Protein AF-A0A0X8FBH1-F1 (afdb_monomer_lite)

Structure (mmCIF, N/CA/C/O backbone):
data_AF-A0A0X8FBH1-F1
#
_entry.id   AF-A0A0X8FBH1-F1
#
loop_
_atom_site.group_PDB
_atom_site.id
_atom_site.type_symbol
_atom_site.label_atom_id
_atom_site.label_alt_id
_atom_site.label_comp_id
_atom_site.label_asym_id
_atom_site.label_entity_id
_atom_site.label_seq_id
_atom_site.pdbx_PDB_ins_code
_atom_site.Cartn_x
_atom_site.Cartn_y
_atom_site.Cartn_z
_atom_site.occupancy
_atom_site.B_iso_or_equiv
_atom_site.auth_seq_id
_atom_site.auth_comp_id
_atom_site.auth_asym_id
_atom_site.auth_atom_id
_atom_site.pdbx_PDB_model_num
ATOM 1 N N . MET A 1 1 ? 15.215 3.759 -0.280 1.00 81.25 1 MET A N 1
ATOM 2 C CA . MET A 1 1 ? 14.204 3.535 0.772 1.00 81.25 1 MET A CA 1
ATOM 3 C C . MET A 1 1 ? 12.948 4.217 0.278 1.00 81.25 1 MET A C 1
ATOM 5 O O . MET A 1 1 ? 13.106 5.345 -0.179 1.00 81.25 1 MET A O 1
ATOM 9 N N . PRO A 1 2 ? 11.788 3.545 0.271 1.00 92.06 2 PRO A N 1
ATOM 10 C CA . PRO A 1 2 ? 10.554 4.141 -0.230 1.00 92.06 2 PRO A CA 1
ATOM 11 C C . PRO A 1 2 ? 10.208 5.438 0.506 1.00 92.06 2 PRO A C 1
ATOM 13 O O . PRO A 1 2 ? 10.486 5.558 1.703 1.00 92.06 2 PRO A O 1
ATOM 16 N N . THR A 1 3 ? 9.617 6.390 -0.208 1.00 93.38 3 THR A N 1
ATOM 17 C CA . THR A 1 3 ? 9.081 7.627 0.373 1.00 93.38 3 THR A CA 1
ATOM 18 C C . THR A 1 3 ? 7.637 7.375 0.781 1.00 93.38 3 THR A C 1
ATOM 20 O O . THR A 1 3 ? 6.881 6.786 0.015 1.00 93.38 3 THR A O 1
ATOM 23 N N . ILE A 1 4 ? 7.249 7.804 1.982 1.00 94.88 4 ILE A N 1
ATOM 24 C CA . ILE A 1 4 ? 5.887 7.621 2.495 1.00 94.88 4 ILE A CA 1
ATOM 25 C C . ILE A 1 4 ? 5.330 8.969 2.912 1.00 94.88 4 ILE A C 1
ATOM 27 O O . ILE A 1 4 ? 5.991 9.702 3.648 1.00 94.88 4 ILE A O 1
ATOM 31 N N . TYR A 1 5 ? 4.110 9.276 2.486 1.00 93.88 5 TYR A N 1
ATOM 32 C CA . TYR A 1 5 ? 3.414 10.492 2.890 1.00 93.88 5 TYR A CA 1
ATOM 33 C C . TYR A 1 5 ? 1.907 10.272 2.977 1.00 93.88 5 TYR A C 1
ATOM 35 O O . TYR A 1 5 ? 1.333 9.396 2.328 1.00 93.88 5 TYR A O 1
ATOM 43 N N . LYS A 1 6 ? 1.267 11.075 3.830 1.00 94.25 6 LYS A N 1
ATOM 44 C CA . LYS A 1 6 ? -0.187 11.086 3.990 1.00 94.25 6 LYS A CA 1
ATOM 45 C C . LYS A 1 6 ? -0.826 11.946 2.905 1.00 94.25 6 LYS A C 1
ATOM 47 O O . LYS A 1 6 ? -0.285 12.987 2.535 1.00 94.25 6 LYS A O 1
ATOM 52 N N . SER A 1 7 ? -2.008 11.539 2.475 1.00 92.88 7 SER A N 1
ATOM 53 C CA . SER A 1 7 ? -2.912 12.330 1.650 1.00 92.88 7 SER A CA 1
ATOM 54 C C . SER A 1 7 ? -4.357 12.072 2.096 1.00 92.88 7 SER A C 1
ATOM 56 O O . SER A 1 7 ? -4.617 11.418 3.112 1.00 92.88 7 SER A O 1
ATOM 58 N N . THR A 1 8 ? -5.305 12.627 1.359 1.00 90.50 8 THR A N 1
ATOM 59 C CA . THR A 1 8 ? -6.730 12.311 1.456 1.00 90.50 8 THR A CA 1
ATOM 60 C C . THR A 1 8 ? -7.175 11.670 0.155 1.00 90.50 8 THR A C 1
ATOM 62 O O . THR A 1 8 ? -6.682 12.053 -0.908 1.00 90.50 8 THR A O 1
ATOM 65 N N . TYR A 1 9 ? -8.133 10.751 0.225 1.00 90.69 9 TYR A N 1
ATOM 66 C CA . TYR A 1 9 ? -8.663 10.117 -0.972 1.00 90.69 9 TYR A CA 1
ATOM 67 C C . TYR A 1 9 ? -9.413 11.132 -1.849 1.00 90.69 9 TYR A C 1
ATOM 69 O O . TYR A 1 9 ? -10.211 11.925 -1.350 1.00 90.69 9 TYR A O 1
ATOM 77 N N . GLU A 1 10 ? -9.165 11.120 -3.161 1.00 88.31 10 GLU A N 1
ATOM 78 C CA . GLU A 1 10 ? -9.707 12.131 -4.083 1.00 88.31 10 GLU A CA 1
ATOM 79 C C . GLU A 1 10 ? -11.243 12.131 -4.125 1.00 88.31 10 GLU A C 1
ATOM 81 O O . GLU A 1 10 ? -11.860 13.198 -4.148 1.00 88.31 10 GLU A O 1
ATOM 86 N N . LEU A 1 11 ? -11.870 10.947 -4.108 1.00 90.00 11 LEU A N 1
ATOM 87 C CA . LEU A 1 11 ? -13.331 10.834 -4.193 1.00 90.00 11 LEU A CA 1
ATOM 88 C C . LEU A 1 11 ? -14.036 11.166 -2.872 1.00 90.00 11 LEU A C 1
ATOM 90 O O . LEU A 1 11 ? -15.199 11.570 -2.890 1.00 90.00 11 LEU A O 1
ATOM 94 N N . ASP A 1 12 ? -13.347 11.000 -1.742 1.00 90.88 12 ASP A N 1
ATOM 95 C CA . ASP A 1 12 ? -13.856 11.351 -0.418 1.00 90.88 12 ASP A CA 1
ATOM 96 C C . ASP A 1 12 ? -12.711 11.824 0.494 1.00 90.88 12 ASP A C 1
ATOM 98 O O . ASP A 1 12 ? -12.029 11.007 1.121 1.00 90.88 12 ASP A O 1
ATOM 102 N N . PRO A 1 13 ? -12.524 13.149 0.634 1.00 90.44 13 PRO A N 1
ATOM 103 C CA . PRO A 1 13 ? -11.453 13.705 1.451 1.00 90.44 13 PRO A CA 1
ATOM 104 C C . PRO A 1 13 ? -11.564 13.411 2.954 1.00 90.44 13 PRO A C 1
ATOM 106 O O . PRO A 1 13 ? -10.625 13.697 3.696 1.00 90.44 13 PRO A O 1
ATOM 109 N N . SER A 1 14 ? -12.702 12.887 3.430 1.00 93.12 14 SER A N 1
ATOM 110 C CA . SER A 1 14 ? -12.843 12.443 4.821 1.00 93.12 14 SER A CA 1
ATOM 111 C C . SER A 1 14 ? -12.120 11.119 5.091 1.00 93.12 14 SER A C 1
ATOM 113 O O . SER A 1 14 ? -11.820 10.809 6.245 1.00 93.12 14 SER A O 1
ATOM 115 N N . ILE A 1 15 ? -11.792 10.372 4.033 1.00 93.56 15 ILE A N 1
ATOM 116 C CA . ILE A 1 15 ? -11.036 9.127 4.098 1.00 93.56 15 ILE A CA 1
ATOM 117 C C . ILE A 1 15 ? -9.553 9.452 3.913 1.00 93.56 15 ILE A C 1
ATOM 119 O O . ILE A 1 15 ? -9.124 10.007 2.898 1.00 93.56 15 ILE A O 1
ATOM 123 N N . GLY A 1 16 ? -8.746 9.095 4.912 1.00 94.88 16 GLY A N 1
ATOM 124 C CA . GLY A 1 16 ? -7.295 9.217 4.814 1.00 94.88 16 GLY A CA 1
ATOM 125 C C . GLY A 1 16 ? -6.721 8.259 3.771 1.00 94.88 16 GLY A C 1
ATOM 126 O O . GLY A 1 16 ? -7.223 7.145 3.598 1.00 94.88 16 GLY A O 1
ATOM 127 N N . SER A 1 17 ? -5.631 8.665 3.126 1.00 96.44 17 SER A N 1
ATOM 128 C CA . SER A 1 17 ? -4.828 7.774 2.297 1.00 96.44 17 SER A CA 1
ATOM 129 C C . SER A 1 17 ? -3.341 7.886 2.618 1.00 96.44 17 SER A C 1
ATOM 131 O O . SER A 1 17 ? -2.863 8.871 3.193 1.00 96.44 17 SER A O 1
ATOM 133 N N . LEU A 1 18 ? -2.605 6.824 2.310 1.00 96.50 18 LEU A N 1
ATOM 134 C CA . LEU A 1 18 ? -1.167 6.749 2.508 1.00 96.50 18 LEU A CA 1
ATOM 135 C C . LEU A 1 18 ? -0.502 6.323 1.204 1.00 96.50 18 LEU A C 1
ATOM 137 O O . LEU A 1 18 ? -0.727 5.211 0.729 1.00 96.50 18 LEU A O 1
ATOM 141 N N . PHE A 1 19 ? 0.343 7.192 0.664 1.00 96.06 19 PHE A N 1
ATOM 142 C CA . PHE A 1 19 ? 1.143 6.899 -0.516 1.00 96.06 19 PHE A CA 1
ATOM 143 C C . PHE A 1 19 ? 2.493 6.324 -0.112 1.00 96.06 19 PHE A C 1
ATOM 145 O O . PHE A 1 19 ? 3.129 6.799 0.833 1.00 96.06 19 PHE A O 1
ATOM 152 N N . ILE A 1 20 ? 2.934 5.312 -0.853 1.00 95.94 20 ILE A N 1
ATOM 153 C CA . ILE A 1 20 ? 4.258 4.707 -0.738 1.00 95.94 20 ILE A CA 1
ATOM 154 C C . ILE A 1 20 ? 4.879 4.692 -2.129 1.00 95.94 20 ILE A C 1
ATOM 156 O O . ILE A 1 20 ? 4.483 3.903 -2.983 1.00 95.94 20 ILE A O 1
ATOM 160 N N . GLU A 1 21 ? 5.865 5.555 -2.343 1.00 95.56 21 GLU A N 1
ATOM 161 C CA . GLU A 1 21 ? 6.623 5.652 -3.589 1.00 95.56 21 GLU A CA 1
ATOM 162 C C . GLU A 1 21 ? 7.902 4.818 -3.488 1.00 95.56 21 GLU A C 1
ATOM 164 O O . GLU A 1 21 ? 8.788 5.092 -2.673 1.00 95.56 21 GLU A O 1
ATOM 169 N N . PHE A 1 22 ? 8.012 3.791 -4.327 1.00 94.94 22 PHE A N 1
ATOM 170 C CA . PHE A 1 22 ? 9.213 2.965 -4.457 1.00 94.94 22 PHE A CA 1
ATOM 171 C C . PHE A 1 22 ? 10.212 3.577 -5.438 1.00 94.94 22 PHE A C 1
ATOM 173 O O . PHE A 1 22 ? 11.425 3.451 -5.244 1.00 94.94 22 PHE A O 1
ATOM 180 N N . THR A 1 23 ? 9.712 4.252 -6.474 1.00 91.31 23 THR A N 1
ATOM 181 C CA . THR A 1 23 ? 10.512 4.933 -7.494 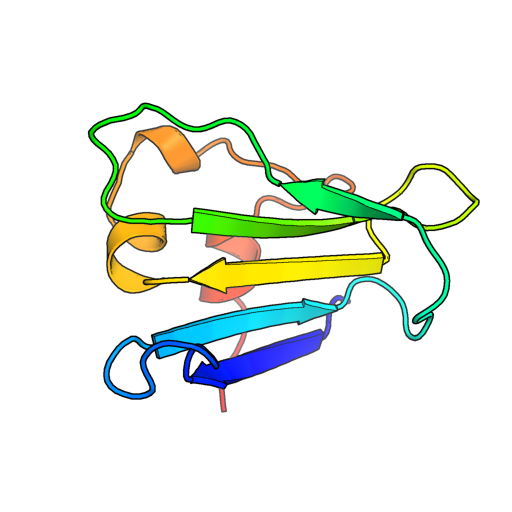1.00 91.31 23 THR A CA 1
ATOM 182 C C . THR A 1 23 ? 9.945 6.330 -7.760 1.00 91.31 23 THR A C 1
ATOM 184 O O . THR A 1 23 ? 8.765 6.582 -7.544 1.00 91.31 23 THR A O 1
ATOM 187 N N . ASN A 1 24 ? 10.768 7.243 -8.286 1.00 84.81 24 ASN A N 1
ATOM 188 C CA . ASN A 1 24 ? 10.313 8.581 -8.697 1.00 84.81 24 ASN A CA 1
ATOM 189 C C . ASN A 1 24 ? 9.690 8.578 -10.110 1.00 84.81 24 ASN A C 1
ATOM 191 O O . ASN A 1 24 ? 9.687 9.611 -10.783 1.00 84.81 24 ASN A O 1
ATOM 195 N N . ASN A 1 25 ? 9.251 7.418 -10.608 1.00 83.62 25 ASN A N 1
ATOM 196 C CA . ASN A 1 25 ? 8.673 7.283 -11.937 1.00 83.62 25 ASN A CA 1
ATOM 197 C C . ASN A 1 25 ? 7.140 7.289 -11.863 1.00 83.62 25 ASN A C 1
ATOM 199 O O . ASN A 1 25 ? 6.542 6.568 -11.072 1.00 83.62 25 ASN A O 1
ATOM 203 N N . THR A 1 26 ? 6.506 8.089 -12.716 1.00 85.69 26 THR A N 1
ATOM 204 C CA . THR A 1 26 ? 5.047 8.192 -12.831 1.00 85.69 26 THR A CA 1
ATOM 205 C C . THR A 1 26 ? 4.503 7.575 -14.124 1.00 85.69 26 THR A C 1
ATOM 207 O O . THR A 1 26 ? 3.297 7.633 -14.355 1.00 85.69 26 THR A O 1
ATOM 210 N N . SER A 1 27 ? 5.355 6.972 -14.966 1.00 89.81 27 SER A N 1
ATOM 211 C CA . SER A 1 27 ? 4.917 6.148 -16.100 1.00 89.81 27 SER A CA 1
ATOM 212 C C . SER A 1 27 ? 4.505 4.757 -15.632 1.00 89.81 27 SER A C 1
ATOM 214 O O . SER A 1 27 ? 5.127 4.190 -14.735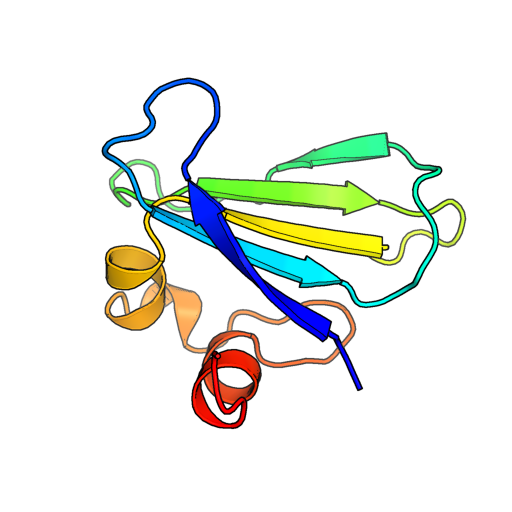 1.00 89.81 27 SER A O 1
ATOM 216 N N . GLY A 1 28 ? 3.469 4.195 -16.243 1.00 93.25 28 GLY A N 1
ATOM 217 C CA . GLY A 1 28 ? 3.038 2.840 -15.939 1.00 93.25 28 GLY A CA 1
ATOM 218 C C . GLY A 1 28 ? 1.572 2.590 -16.245 1.00 93.25 28 GLY A C 1
ATOM 219 O O . GLY A 1 28 ? 0.879 3.436 -16.815 1.00 93.25 28 GLY A O 1
ATOM 220 N N . GLU A 1 29 ? 1.114 1.417 -15.833 1.00 96.25 29 GLU A N 1
ATOM 221 C CA . GLU A 1 29 ? -0.284 1.006 -15.887 1.00 96.25 29 GLU A CA 1
ATOM 222 C C . GLU A 1 29 ? -0.911 1.100 -14.493 1.00 96.25 29 GLU A C 1
ATOM 224 O O . GLU A 1 29 ? -0.328 0.656 -13.501 1.00 96.25 29 GLU A O 1
ATOM 229 N N . PHE A 1 30 ? -2.100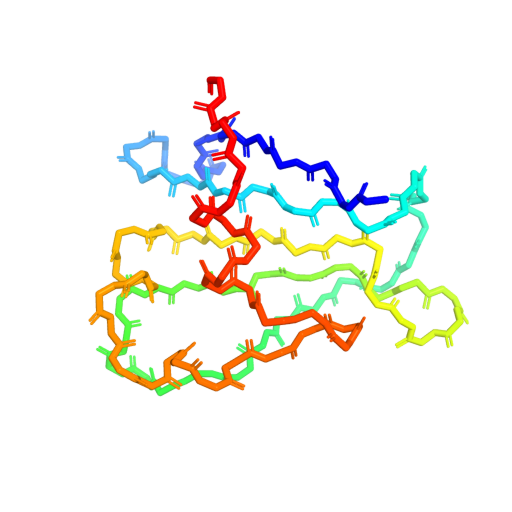 1.697 -14.417 1.00 95.94 30 PHE A N 1
ATOM 230 C CA . PHE A 1 30 ? -2.872 1.738 -13.180 1.00 95.94 30 PHE A CA 1
ATOM 231 C C . PHE A 1 30 ? -3.513 0.382 -12.911 1.00 95.94 30 PHE A C 1
ATOM 233 O O . PHE A 1 30 ? -4.063 -0.248 -13.813 1.00 95.94 30 PHE A O 1
ATOM 240 N N . GLY A 1 31 ? -3.501 -0.025 -11.649 1.00 95.81 31 GLY A N 1
ATOM 241 C CA . GLY A 1 31 ? -4.186 -1.225 -11.202 1.00 95.81 31 GLY A CA 1
ATOM 242 C C . GLY A 1 31 ? -4.562 -1.150 -9.733 1.00 95.81 31 GLY A C 1
ATOM 243 O O . GLY A 1 31 ? -4.334 -0.150 -9.051 1.00 95.81 31 GLY A O 1
ATOM 244 N N . GLU A 1 32 ? -5.105 -2.255 -9.239 1.00 96.19 32 GLU A N 1
ATOM 245 C CA . GLU A 1 32 ? -5.507 -2.426 -7.847 1.00 96.19 32 GLU A CA 1
ATOM 246 C C . GLU A 1 32 ? -5.070 -3.812 -7.372 1.00 96.19 32 GLU A C 1
ATOM 248 O O . GLU A 1 32 ? -4.943 -4.749 -8.166 1.00 96.19 32 GLU A O 1
ATOM 253 N N . TYR A 1 33 ? -4.789 -3.940 -6.078 1.00 96.62 33 TYR A N 1
ATOM 254 C CA . TYR A 1 33 ? -4.575 -5.248 -5.470 1.00 96.62 33 TYR A CA 1
ATOM 255 C C . TYR A 1 33 ? -5.917 -5.880 -5.100 1.00 96.62 33 TYR A C 1
ATOM 257 O O . TYR A 1 33 ? -6.759 -5.238 -4.475 1.00 96.62 33 TYR A O 1
ATOM 265 N N . GLU A 1 34 ? -6.087 -7.162 -5.425 1.00 95.06 34 GLU A N 1
ATOM 266 C CA . GLU A 1 34 ? -7.227 -7.941 -4.943 1.00 95.06 34 GLU A CA 1
ATOM 267 C C . GLU A 1 34 ? -7.103 -8.176 -3.432 1.00 95.06 34 GLU A C 1
ATOM 269 O O . GLU A 1 34 ? -6.093 -8.683 -2.935 1.00 95.06 34 GLU A O 1
ATOM 274 N N . ILE A 1 35 ? -8.151 -7.812 -2.699 1.00 93.62 35 ILE A N 1
ATOM 275 C CA . ILE A 1 35 ? -8.272 -7.979 -1.248 1.00 93.62 35 ILE A CA 1
ATOM 276 C C . ILE A 1 35 ? -9.658 -8.566 -0.926 1.00 93.62 35 ILE A C 1
ATOM 278 O O . IL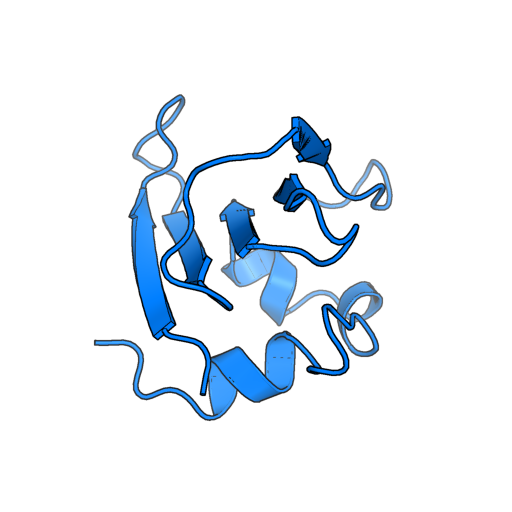E A 1 35 ? -10.548 -8.516 -1.778 1.00 93.62 35 ILE A O 1
ATOM 282 N N . PRO A 1 36 ? -9.883 -9.134 0.272 1.00 92.69 36 PRO A N 1
ATOM 283 C CA . PRO A 1 36 ? -11.185 -9.688 0.633 1.00 92.69 36 PRO A CA 1
ATOM 284 C C . PRO A 1 36 ? -12.288 -8.623 0.574 1.00 92.69 36 PRO A C 1
ATOM 286 O O . PRO A 1 36 ? -12.102 -7.542 1.130 1.00 92.69 36 PRO A O 1
ATOM 289 N N . GLU A 1 37 ? -13.434 -8.954 -0.034 1.00 87.06 37 GLU A N 1
ATOM 290 C CA . GLU A 1 37 ? -14.549 -8.021 -0.308 1.00 87.06 37 GLU A CA 1
ATOM 291 C C . GLU A 1 37 ? -15.056 -7.268 0.935 1.00 87.06 37 GLU A C 1
ATOM 293 O O . GLU A 1 37 ? -15.441 -6.106 0.841 1.00 87.06 37 GLU A O 1
ATOM 298 N N . ASP A 1 38 ? -15.006 -7.899 2.110 1.00 89.94 38 ASP A N 1
ATOM 299 C CA . ASP A 1 38 ? -15.463 -7.314 3.378 1.00 89.94 38 ASP A CA 1
ATOM 300 C C . ASP A 1 38 ? -14.409 -6.426 4.064 1.00 89.94 38 ASP A C 1
ATOM 302 O O . ASP A 1 38 ? -14.599 -5.995 5.203 1.00 89.94 38 ASP A O 1
ATOM 306 N N . THR A 1 39 ? -13.271 -6.170 3.416 1.00 92.06 39 THR A N 1
ATOM 307 C CA . THR A 1 39 ? -12.215 -5.327 3.978 1.00 92.06 39 THR A CA 1
ATOM 308 C C . THR A 1 39 ? -12.484 -3.862 3.628 1.00 92.06 39 THR A C 1
ATOM 310 O O . THR A 1 39 ? -12.404 -3.511 2.454 1.00 92.06 39 THR A O 1
ATOM 313 N N . PRO A 1 40 ? -12.736 -2.969 4.605 1.00 92.50 40 PRO A N 1
ATOM 314 C CA . PRO A 1 40 ? -13.009 -1.547 4.361 1.00 92.50 40 PRO A CA 1
ATOM 315 C C . PRO A 1 40 ? -11.732 -0.741 4.049 1.00 92.50 40 PRO A C 1
ATOM 317 O O . PRO A 1 40 ? -11.491 0.325 4.608 1.00 92.50 40 PRO A O 1
ATOM 320 N N . CYS A 1 41 ? -10.896 -1.258 3.156 1.00 94.25 41 CYS A N 1
ATOM 321 C CA . CYS A 1 41 ? -9.650 -0.675 2.674 1.00 94.25 41 CYS A CA 1
ATOM 322 C C . CYS A 1 41 ? -9.606 -0.840 1.151 1.00 94.25 41 CYS A C 1
ATOM 324 O O . CYS A 1 41 ? -10.301 -1.690 0.612 1.00 94.25 41 CYS A O 1
ATOM 326 N N . MET A 1 42 ? -8.793 -0.056 0.453 1.00 95.56 42 MET A N 1
ATOM 327 C CA . MET A 1 42 ? -8.461 -0.292 -0.953 1.00 95.56 42 MET A CA 1
ATOM 328 C C . MET A 1 42 ? -6.978 -0.008 -1.168 1.00 95.56 42 MET A C 1
ATOM 330 O O . MET A 1 42 ? -6.411 0.853 -0.494 1.00 95.56 42 MET A O 1
ATOM 334 N N . ILE A 1 43 ? -6.344 -0.732 -2.091 1.00 97.44 43 ILE A N 1
ATOM 335 C CA . ILE A 1 43 ? -4.937 -0.518 -2.435 1.00 97.44 43 ILE A CA 1
ATOM 336 C C . ILE A 1 43 ? -4.824 -0.326 -3.942 1.00 97.44 43 ILE A C 1
ATOM 338 O O . ILE A 1 43 ? -4.941 -1.284 -4.710 1.00 97.44 43 ILE A O 1
ATOM 342 N N . GLN A 1 44 ? -4.571 0.913 -4.349 1.00 96.50 44 GLN A N 1
ATOM 343 C CA . GLN A 1 44 ? -4.285 1.261 -5.737 1.00 96.50 44 GLN A CA 1
ATOM 344 C C . GLN A 1 44 ? -2.782 1.201 -5.990 1.00 96.50 44 GLN A C 1
ATOM 346 O O . GLN A 1 44 ? -1.976 1.357 -5.069 1.00 96.50 44 GLN A O 1
ATOM 351 N N . ARG A 1 45 ? -2.393 0.944 -7.237 1.00 97.12 45 ARG A N 1
ATOM 352 C CA . ARG A 1 45 ? -0.991 0.796 -7.637 1.00 97.12 45 ARG A CA 1
ATOM 353 C C . ARG A 1 45 ? -0.737 1.378 -9.020 1.00 97.12 45 ARG A C 1
ATOM 355 O O . ARG A 1 45 ? -1.616 1.362 -9.882 1.00 97.12 45 ARG A O 1
ATOM 362 N N . LEU A 1 46 ? 0.500 1.808 -9.241 1.00 97.25 46 LEU A N 1
ATOM 363 C CA . LEU A 1 46 ? 1.036 2.072 -10.572 1.00 97.25 46 LEU A CA 1
ATOM 364 C C . LEU A 1 46 ? 2.166 1.088 -10.857 1.00 97.25 46 LEU A C 1
ATOM 366 O O . LEU A 1 46 ? 3.227 1.149 -10.233 1.00 97.25 46 LEU A O 1
ATOM 370 N N . ILE A 1 47 ? 1.940 0.215 -11.831 1.00 96.19 47 ILE A N 1
ATOM 371 C CA . ILE A 1 47 ? 2.901 -0.790 -12.276 1.00 96.19 47 ILE A CA 1
ATOM 372 C C . ILE A 1 47 ? 3.828 -0.125 -13.286 1.00 96.19 47 ILE A C 1
ATOM 374 O O . ILE A 1 47 ? 3.387 0.295 -14.355 1.00 96.19 47 ILE A O 1
ATOM 378 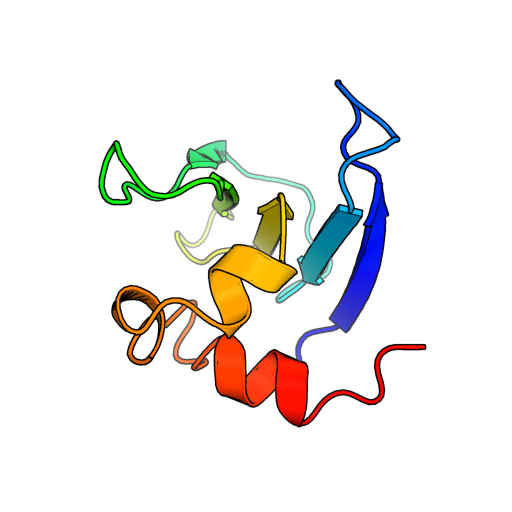N N . GLY A 1 48 ? 5.106 -0.003 -12.943 1.00 94.75 48 GLY A N 1
ATOM 379 C CA . GLY A 1 48 ? 6.113 0.551 -13.835 1.00 94.75 48 GLY A CA 1
ATOM 380 C C . GLY A 1 48 ? 6.410 -0.368 -15.019 1.00 94.75 48 GLY A C 1
ATOM 381 O O . GLY A 1 48 ? 6.101 -1.558 -15.014 1.00 94.75 48 GLY A O 1
ATOM 382 N N . ASP A 1 49 ? 7.098 0.174 -16.023 1.00 90.25 49 ASP A N 1
ATOM 383 C CA . ASP A 1 49 ? 7.433 -0.543 -17.265 1.00 90.25 49 ASP A CA 1
ATOM 384 C C . ASP A 1 49 ? 8.311 -1.799 -17.042 1.00 90.25 49 ASP A C 1
ATOM 386 O O . ASP A 1 49 ? 8.403 -2.667 -17.910 1.00 90.25 49 ASP A O 1
ATOM 390 N N . SER A 1 50 ? 8.964 -1.911 -15.878 1.00 89.69 50 SER A N 1
ATOM 391 C CA . SER A 1 50 ? 9.726 -3.093 -15.448 1.00 89.69 50 SER A CA 1
ATOM 392 C C . SER A 1 50 ? 8.861 -4.213 -14.852 1.00 89.69 50 SER A C 1
ATOM 394 O O . SER A 1 50 ? 9.384 -5.295 -14.586 1.00 89.69 50 SER A O 1
ATOM 396 N N . GLY A 1 51 ? 7.568 -3.967 -14.621 1.00 90.00 51 GLY A N 1
ATOM 397 C CA . GLY A 1 51 ? 6.647 -4.861 -13.914 1.00 90.00 51 GLY A CA 1
ATOM 398 C C . GLY A 1 51 ? 6.661 -4.720 -12.386 1.00 90.00 51 GLY A C 1
ATOM 399 O O . GLY A 1 51 ? 5.861 -5.368 -11.714 1.00 90.00 51 GLY A O 1
ATOM 400 N N . GLU A 1 52 ? 7.543 -3.887 -11.828 1.00 94.38 52 GLU A N 1
ATOM 401 C CA . GLU A 1 52 ? 7.554 -3.541 -10.400 1.00 94.38 52 GLU A CA 1
ATOM 402 C C . GLU A 1 52 ? 6.639 -2.345 -10.119 1.00 94.38 52 GLU A C 1
ATOM 404 O O . GLU A 1 52 ? 6.402 -1.515 -10.995 1.00 94.38 52 GLU A O 1
ATOM 409 N N . ASP A 1 53 ? 6.146 -2.218 -8.887 1.00 96.88 53 ASP A N 1
ATOM 410 C CA . ASP A 1 53 ? 5.344 -1.050 -8.516 1.00 96.88 53 ASP A CA 1
ATOM 411 C C . ASP A 1 53 ? 6.198 0.202 -8.386 1.00 96.88 53 ASP A C 1
ATOM 413 O O . ASP A 1 53 ? 7.171 0.227 -7.635 1.00 96.88 53 ASP A O 1
ATOM 417 N N . ASN A 1 54 ? 5.794 1.272 -9.060 1.00 96.62 54 ASN A N 1
ATOM 418 C CA . ASN A 1 54 ? 6.367 2.591 -8.836 1.00 96.62 54 ASN A CA 1
ATOM 419 C C . ASN A 1 54 ? 5.837 3.197 -7.538 1.00 96.62 54 ASN A C 1
ATOM 421 O O . ASN A 1 54 ? 6.615 3.728 -6.745 1.00 96.62 54 ASN A O 1
ATOM 425 N N . TRP A 1 55 ? 4.532 3.066 -7.293 1.00 96.12 55 TRP A N 1
ATOM 426 C CA . TRP A 1 55 ? 3.898 3.456 -6.041 1.00 96.12 55 TRP A CA 1
ATOM 427 C C . TRP A 1 55 ? 2.661 2.609 -5.741 1.00 96.12 55 TRP A C 1
ATOM 429 O O . TRP A 1 55 ? 2.072 2.002 -6.639 1.00 96.12 55 TRP A O 1
ATOM 439 N N . ILE A 1 56 ? 2.272 2.606 -4.466 1.00 97.44 56 ILE A N 1
ATOM 440 C CA . ILE A 1 56 ? 0.951 2.164 -4.011 1.00 97.44 56 ILE A CA 1
ATOM 441 C C . ILE A 1 56 ? 0.288 3.252 -3.163 1.00 97.44 56 ILE A C 1
ATOM 443 O O . ILE A 1 56 ? 0.968 3.979 -2.438 1.00 97.44 56 ILE A O 1
ATOM 447 N N . GLU A 1 57 ? -1.033 3.352 -3.254 1.00 97.12 57 GLU A N 1
ATOM 448 C CA . GLU A 1 57 ? -1.868 4.170 -2.378 1.00 97.12 57 GLU A CA 1
ATOM 449 C C . GLU A 1 57 ? -2.758 3.246 -1.556 1.00 97.12 57 GLU A C 1
ATOM 451 O O . GLU A 1 57 ? -3.523 2.452 -2.100 1.00 97.12 57 GLU A O 1
ATOM 456 N N . ILE A 1 58 ? -2.661 3.360 -0.236 1.00 97.44 58 ILE A N 1
ATOM 457 C CA . ILE A 1 58 ? -3.509 2.644 0.711 1.00 97.44 58 ILE A CA 1
ATOM 458 C C . ILE A 1 58 ? -4.600 3.602 1.170 1.00 97.44 58 ILE A C 1
ATOM 460 O O . ILE A 1 58 ? -4.334 4.558 1.902 1.00 97.44 58 ILE A O 1
ATOM 464 N N . ILE A 1 59 ? -5.830 3.327 0.762 1.00 97.00 59 ILE A N 1
ATOM 465 C CA . ILE A 1 59 ? -7.019 4.096 1.121 1.00 97.00 59 ILE A CA 1
ATOM 466 C C . ILE A 1 59 ? -7.640 3.455 2.357 1.00 97.00 59 ILE A C 1
ATOM 468 O O . ILE A 1 59 ? -7.791 2.233 2.429 1.00 97.00 59 ILE A O 1
ATOM 472 N N . ASN A 1 60 ? -7.976 4.290 3.340 1.00 96.06 60 ASN A N 1
ATOM 473 C CA . ASN A 1 60 ? -8.297 3.873 4.702 1.00 96.06 60 ASN A CA 1
ATOM 474 C C . ASN A 1 60 ? -7.149 3.075 5.375 1.00 96.06 60 ASN A C 1
ATOM 476 O O . ASN A 1 60 ? -7.273 1.880 5.662 1.00 96.06 60 ASN A O 1
ATOM 480 N N . PRO A 1 61 ? -5.991 3.719 5.624 1.00 95.25 61 PRO A N 1
ATOM 481 C CA . PRO A 1 61 ? -4.793 3.042 6.120 1.00 95.25 61 PRO A CA 1
ATOM 482 C C . PRO A 1 61 ? -4.928 2.496 7.549 1.00 95.25 61 PRO A C 1
ATOM 484 O O . PRO A 1 61 ? -4.160 1.614 7.929 1.00 95.25 61 PRO A O 1
ATOM 487 N N . GLU A 1 62 ? -5.878 2.980 8.353 1.00 94.06 62 GLU A N 1
ATOM 488 C CA . GLU A 1 62 ? -6.138 2.436 9.693 1.00 94.06 62 GLU A CA 1
ATOM 489 C C . GLU A 1 62 ? -6.627 0.982 9.618 1.00 94.06 62 GLU A C 1
ATOM 491 O O . GLU A 1 62 ? -6.095 0.104 10.306 1.00 94.06 62 GLU A O 1
ATOM 496 N N . GLU A 1 63 ? -7.559 0.707 8.706 1.00 94.94 63 GLU A N 1
ATOM 497 C CA . GLU A 1 63 ? -8.077 -0.638 8.441 1.00 94.94 63 GLU A CA 1
ATOM 498 C C . GLU A 1 63 ? -6.987 -1.549 7.872 1.00 94.94 63 GLU A C 1
ATOM 500 O O . GLU A 1 63 ? -6.815 -2.683 8.322 1.00 94.94 63 GLU A O 1
ATOM 505 N N . PHE A 1 64 ? -6.157 -1.034 6.958 1.00 96.06 64 PHE A N 1
ATOM 506 C CA . PHE A 1 64 ? -4.987 -1.765 6.471 1.00 96.06 64 PHE A CA 1
ATOM 507 C C . PHE A 1 64 ? -4.053 -2.187 7.616 1.00 96.06 64 PHE A C 1
ATOM 509 O O . PHE A 1 64 ? -3.639 -3.344 7.708 1.00 96.06 64 PHE A O 1
ATOM 516 N N . LEU A 1 65 ? -3.700 -1.257 8.510 1.00 95.25 65 LEU A N 1
ATOM 517 C CA . LEU A 1 65 ? -2.717 -1.493 9.569 1.00 95.25 65 LEU A CA 1
ATOM 518 C C . LEU A 1 65 ? -3.221 -2.463 10.643 1.00 95.25 65 LEU A C 1
ATOM 520 O O . LEU A 1 65 ? -2.418 -3.232 11.188 1.00 95.25 65 LEU A O 1
ATOM 524 N N . THR A 1 66 ? -4.521 -2.448 10.930 1.00 95.12 66 THR A N 1
ATOM 525 C CA . THR A 1 66 ? -5.149 -3.267 11.977 1.00 95.12 66 THR A CA 1
ATOM 526 C C . THR A 1 66 ? -5.606 -4.643 11.492 1.00 95.12 66 THR A C 1
ATOM 528 O O . THR A 1 66 ? -5.618 -5.577 12.293 1.00 95.12 66 THR A O 1
ATOM 531 N N . ASN A 1 67 ? -5.901 -4.819 10.199 1.00 95.56 67 ASN A N 1
ATOM 532 C CA . ASN A 1 67 ? -6.394 -6.089 9.664 1.00 95.56 67 ASN A CA 1
ATOM 533 C C . ASN A 1 67 ? -5.265 -7.139 9.496 1.00 95.56 67 ASN A C 1
ATOM 535 O O . ASN A 1 67 ? -4.327 -6.894 8.729 1.00 95.56 67 ASN A O 1
ATOM 539 N N . PRO A 1 68 ? -5.340 -8.321 10.145 1.00 95.62 68 PRO A N 1
ATOM 540 C CA . PRO A 1 68 ? -4.311 -9.365 10.068 1.00 95.62 68 PRO A CA 1
ATOM 541 C C . PRO A 1 68 ? -4.037 -9.914 8.663 1.00 95.62 68 PRO A C 1
ATOM 543 O O . PRO A 1 68 ? -2.946 -10.416 8.411 1.00 95.62 68 PRO A O 1
ATOM 546 N N . PHE A 1 69 ? -4.989 -9.802 7.728 1.00 94.88 69 PHE A N 1
ATOM 547 C CA . PHE A 1 69 ? -4.797 -10.224 6.336 1.00 94.88 69 PHE A CA 1
ATOM 548 C C . PHE A 1 69 ? -3.553 -9.580 5.702 1.00 94.88 69 PHE A C 1
ATOM 550 O O . PHE A 1 69 ? -2.844 -10.214 4.924 1.00 94.88 69 PHE A O 1
ATOM 557 N N . PHE A 1 70 ? -3.248 -8.338 6.084 1.00 96.69 70 PHE A N 1
ATOM 558 C CA . PHE A 1 70 ? -2.118 -7.588 5.546 1.00 96.69 70 PHE A CA 1
ATOM 559 C C . PHE A 1 70 ? -0.804 -7.782 6.319 1.00 96.69 70 PHE A C 1
ATOM 561 O O . PHE A 1 70 ? 0.165 -7.075 6.042 1.00 96.69 70 PHE A O 1
ATOM 568 N N . ASP A 1 71 ? -0.737 -8.681 7.306 1.00 96.94 71 ASP A N 1
ATOM 569 C CA . ASP A 1 71 ? 0.484 -8.872 8.107 1.00 96.94 71 ASP A CA 1
ATOM 570 C C . ASP A 1 71 ? 1.665 -9.360 7.259 1.00 96.94 71 ASP A C 1
ATOM 572 O O . ASP A 1 71 ? 2.792 -8.901 7.461 1.00 96.94 71 ASP A O 1
ATOM 576 N N . ASP A 1 72 ? 1.383 -10.183 6.246 1.00 96.69 72 ASP A N 1
ATOM 577 C CA . ASP A 1 72 ? 2.362 -10.709 5.289 1.00 96.69 72 ASP A CA 1
ATOM 578 C C . ASP A 1 72 ? 2.297 -10.014 3.914 1.00 96.69 72 ASP A C 1
ATOM 580 O O . ASP A 1 72 ? 2.924 -10.461 2.951 1.00 96.69 72 ASP A O 1
ATOM 584 N N . PHE A 1 73 ? 1.558 -8.902 3.795 1.00 97.25 73 PHE A N 1
ATOM 585 C CA . PHE A 1 73 ? 1.429 -8.180 2.530 1.00 97.25 73 PHE A CA 1
ATOM 586 C C . PHE A 1 73 ? 2.754 -7.517 2.140 1.00 97.25 73 PHE A C 1
ATOM 588 O O . PHE A 1 73 ? 3.297 -6.668 2.863 1.00 97.25 73 PHE A O 1
ATOM 595 N N . THR A 1 74 ? 3.274 -7.915 0.979 1.00 97.31 74 THR A N 1
ATOM 596 C CA . THR A 1 74 ? 4.564 -7.455 0.465 1.00 97.31 74 THR A CA 1
ATOM 597 C C . THR A 1 74 ? 4.439 -6.873 -0.934 1.00 97.31 74 THR A C 1
ATOM 599 O O . THR A 1 74 ? 3.730 -7.413 -1.777 1.00 97.31 74 THR A O 1
ATOM 602 N N . VAL A 1 75 ? 5.167 -5.784 -1.185 1.00 96.94 75 VAL A N 1
ATOM 603 C CA . VAL A 1 75 ? 5.299 -5.154 -2.508 1.00 96.94 75 VAL A CA 1
ATOM 604 C C . VAL A 1 75 ? 6.768 -4.830 -2.738 1.00 96.94 75 VAL A C 1
ATOM 606 O O . VAL A 1 75 ? 7.427 -4.308 -1.840 1.00 96.94 75 VAL A O 1
ATOM 609 N N . ASN A 1 76 ? 7.306 -5.186 -3.908 1.00 95.06 76 ASN A N 1
ATOM 610 C CA . ASN A 1 76 ? 8.728 -5.023 -4.246 1.00 95.06 76 ASN A CA 1
ATOM 611 C C . ASN A 1 76 ? 9.679 -5.516 -3.132 1.00 95.06 76 ASN A C 1
ATOM 613 O O . ASN A 1 76 ? 10.655 -4.853 -2.792 1.00 95.06 76 ASN A O 1
ATOM 617 N N . GLN A 1 77 ? 9.378 -6.679 -2.536 1.00 94.12 77 GLN A N 1
ATOM 618 C CA . GLN A 1 77 ? 10.126 -7.291 -1.419 1.00 94.12 77 GLN A CA 1
ATOM 619 C C . GLN A 1 77 ? 10.049 -6.539 -0.073 1.00 94.12 77 GLN A C 1
ATOM 621 O O . GLN A 1 77 ? 10.685 -6.954 0.897 1.00 94.12 77 GLN A O 1
ATOM 626 N N . TYR A 1 78 ? 9.250 -5.475 0.034 1.00 96.12 78 TYR A N 1
ATOM 627 C CA . TYR A 1 78 ? 9.001 -4.761 1.286 1.00 96.12 78 TYR A CA 1
ATOM 628 C C . TYR A 1 78 ? 7.724 -5.253 1.957 1.00 96.12 78 TYR A C 1
ATOM 630 O O . TYR A 1 78 ? 6.666 -5.260 1.335 1.00 96.12 78 TYR A O 1
ATOM 638 N N . ASN A 1 79 ? 7.792 -5.582 3.250 1.00 97.25 79 ASN A N 1
ATOM 639 C CA . ASN A 1 79 ? 6.589 -5.716 4.070 1.00 97.25 79 ASN A CA 1
ATOM 640 C C . ASN A 1 79 ? 6.024 -4.325 4.367 1.00 97.25 79 ASN A C 1
ATOM 642 O O . ASN A 1 79 ? 6.675 -3.499 5.013 1.00 97.25 79 ASN A O 1
ATOM 646 N N . ILE A 1 80 ? 4.807 -4.072 3.899 1.00 97.00 80 ILE A N 1
ATOM 647 C CA . ILE A 1 80 ? 4.253 -2.720 3.875 1.00 97.00 80 ILE A CA 1
ATOM 648 C C . ILE A 1 80 ? 3.903 -2.215 5.269 1.00 97.00 80 ILE A C 1
ATOM 650 O O . ILE A 1 80 ? 4.256 -1.089 5.614 1.00 97.00 80 ILE A O 1
ATOM 654 N N . LYS A 1 81 ? 3.328 -3.051 6.139 1.00 95.75 81 LYS A N 1
ATOM 655 C CA . LYS A 1 81 ? 3.069 -2.647 7.529 1.00 95.75 81 LYS A CA 1
ATOM 656 C C . LYS A 1 81 ? 4.349 -2.288 8.275 1.00 95.75 81 LYS A C 1
ATOM 658 O O . LYS A 1 81 ? 4.375 -1.303 9.011 1.00 95.75 81 LYS A O 1
ATOM 663 N N . GLN A 1 82 ? 5.402 -3.088 8.122 1.00 95.44 82 GLN A N 1
ATOM 664 C CA . GLN A 1 82 ? 6.689 -2.818 8.765 1.00 95.44 82 GLN A CA 1
ATOM 665 C C . GLN A 1 82 ? 7.320 -1.534 8.227 1.00 95.44 82 GLN A C 1
ATOM 667 O O . GLN A 1 82 ? 7.818 -0.729 9.013 1.00 95.44 82 GLN A O 1
ATOM 672 N N . LEU A 1 83 ? 7.247 -1.320 6.913 1.00 94.31 83 LEU A N 1
ATOM 673 C CA . LEU A 1 83 ? 7.750 -0.122 6.253 1.00 94.31 83 LEU A CA 1
ATOM 674 C C . LEU A 1 83 ? 7.047 1.146 6.771 1.00 94.31 83 LEU A C 1
ATOM 676 O O . LEU A 1 83 ? 7.717 2.109 7.147 1.00 94.31 83 LEU A O 1
ATOM 680 N N . ILE A 1 84 ? 5.717 1.119 6.888 1.00 93.81 84 ILE A N 1
ATOM 681 C CA . ILE A 1 84 ? 4.924 2.223 7.451 1.00 93.81 84 ILE A CA 1
ATOM 682 C C . ILE A 1 84 ? 5.310 2.479 8.915 1.00 93.81 84 ILE A C 1
ATOM 684 O O . ILE A 1 84 ? 5.582 3.616 9.287 1.00 93.81 84 ILE A O 1
ATOM 688 N N . LYS A 1 85 ? 5.400 1.429 9.745 1.00 91.38 85 LYS A N 1
ATOM 689 C CA . LYS A 1 85 ? 5.757 1.542 11.174 1.00 91.38 85 LYS A CA 1
ATOM 690 C C . LYS A 1 85 ? 7.173 2.078 11.408 1.00 91.38 85 LYS A C 1
ATOM 692 O O . LYS A 1 85 ? 7.408 2.758 12.402 1.00 91.38 85 LYS A O 1
ATOM 697 N N . ALA A 1 86 ? 8.119 1.738 10.534 1.00 89.00 86 ALA A N 1
ATOM 698 C CA . ALA A 1 86 ? 9.500 2.214 10.613 1.00 89.00 86 ALA A CA 1
ATOM 699 C C . ALA A 1 86 ? 9.652 3.671 10.150 1.00 89.00 86 ALA A C 1
ATOM 701 O O . ALA A 1 86 ? 10.643 4.330 10.477 1.00 89.00 86 ALA A O 1
ATOM 702 N N . SER A 1 87 ? 8.676 4.173 9.397 1.00 82.62 87 SER A N 1
ATOM 703 C CA . SER A 1 87 ? 8.685 5.528 8.872 1.00 82.62 87 SER A CA 1
ATOM 704 C C . SER A 1 87 ? 8.201 6.501 9.937 1.00 82.62 87 SER A C 1
ATOM 706 O O . SER A 1 87 ? 7.160 6.309 10.565 1.00 82.62 87 SER A O 1
ATOM 708 N N . LYS A 1 88 ? 8.952 7.584 10.145 1.00 62.97 88 LYS A N 1
ATOM 709 C CA . LYS A 1 88 ? 8.419 8.755 10.839 1.00 62.97 88 LYS A CA 1
ATOM 710 C C . LYS A 1 88 ? 7.482 9.421 9.845 1.00 62.97 88 LYS A C 1
ATOM 712 O O . LYS A 1 88 ? 7.944 10.147 8.977 1.00 62.97 88 LYS A O 1
ATOM 717 N N . ILE A 1 89 ? 6.210 9.037 9.878 1.00 63.78 89 ILE A N 1
ATOM 718 C CA . ILE A 1 89 ? 5.214 9.602 8.974 1.00 63.78 89 ILE A CA 1
ATOM 719 C C . ILE A 1 89 ? 4.988 11.045 9.418 1.00 63.78 89 ILE A C 1
ATOM 721 O O . ILE A 1 89 ? 4.248 11.271 10.383 1.00 63.78 89 ILE A O 1
ATOM 725 N N . ASP A 1 90 ? 5.659 11.978 8.746 1.00 51.59 90 ASP A N 1
ATOM 726 C CA . ASP A 1 90 ? 5.473 13.417 8.943 1.00 51.59 90 ASP A CA 1
ATOM 727 C C . ASP A 1 90 ? 3.992 13.828 8.763 1.00 51.59 90 ASP A C 1
ATOM 729 O O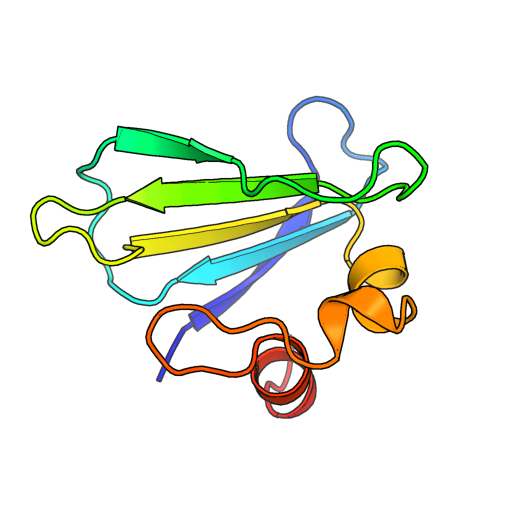 . ASP A 1 90 ? 3.215 13.114 8.070 1.00 51.59 90 ASP A O 1
#

Sequence (90 aa):
MPTIYKSTYELDPSIGSLFIEFTNNTSGEFGEYEIPEDTPCMIQRLIGDSGEDNWIEIINPEEFLTNPFFDDFTVNQYNIKQLIKASKID

pLDDT: mean 92.66, std 7.15, range [51.59, 97.44]

Foldseek 3Di:
DWDKEKAADPVDRVWIKMKTAPAPDPDADKDWDDDPPPQPKTKIFGQDPVRATRMIMIINVVSCLPDPVLQQPDGPNDSPNVVVVVDPHD

Secondary structure (DSSP, 8-state):
--EEEEEE-SS-TTSEEEEEESSS---SEEEE----TT-S-EEEEEE-TTSSEEEEEEESHHHHHH-GGGTT-EETTEEHHHHHHHS---

Organism: NCBI:txid119206

Radius of gyration: 12.42 Å; chains: 1; bounding box: 30×24×29 Å